Protein AF-A0A2S9FLR3-F1 (afdb_monomer_lite)

Structure (mmCIF, N/CA/C/O backbone):
data_AF-A0A2S9FLR3-F1
#
_entry.id   AF-A0A2S9FLR3-F1
#
loop_
_atom_site.group_PDB
_atom_site.id
_atom_site.type_symbol
_atom_site.label_atom_id
_atom_site.label_alt_id
_atom_site.label_comp_id
_atom_site.label_asym_id
_atom_site.label_entity_id
_atom_site.label_seq_id
_atom_site.pdbx_PDB_ins_code
_atom_site.Cartn_x
_atom_site.Cartn_y
_atom_site.Cartn_z
_atom_site.occupancy
_a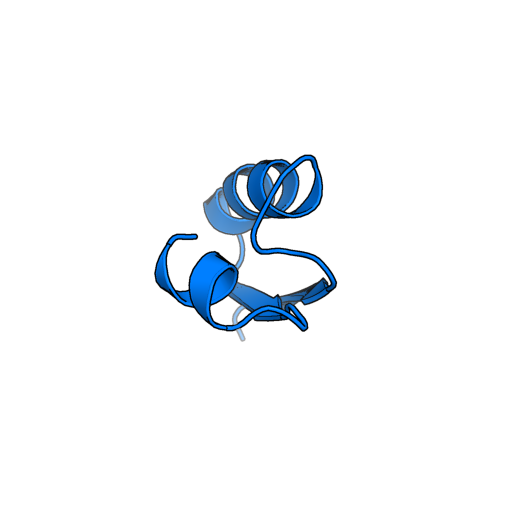tom_site.B_iso_or_equiv
_atom_site.auth_seq_id
_atom_site.auth_comp_id
_atom_site.auth_asym_id
_atom_site.auth_atom_id
_atom_site.pdbx_PDB_model_num
ATOM 1 N N . MET A 1 1 ? -18.725 2.574 10.849 1.00 67.00 1 MET A N 1
ATOM 2 C CA . MET A 1 1 ? -17.962 2.545 9.580 1.00 67.00 1 MET A CA 1
ATOM 3 C C . MET A 1 1 ? -16.512 2.268 9.924 1.00 67.00 1 MET A C 1
ATOM 5 O O . MET A 1 1 ? -16.054 2.824 10.913 1.00 67.00 1 MET A O 1
ATOM 9 N N . ALA A 1 2 ? -15.827 1.397 9.182 1.00 77.81 2 ALA A N 1
ATOM 10 C CA . ALA A 1 2 ? -14.397 1.170 9.388 1.00 77.81 2 ALA A CA 1
ATOM 11 C C . ALA A 1 2 ? -13.591 2.335 8.794 1.00 77.81 2 ALA A C 1
ATOM 13 O O . ALA A 1 2 ? -13.922 2.816 7.709 1.00 77.81 2 ALA A O 1
ATOM 14 N N . THR A 1 3 ? -12.558 2.791 9.500 1.00 91.81 3 THR A N 1
ATOM 15 C CA . THR A 1 3 ? -11.639 3.819 9.000 1.00 91.81 3 THR A CA 1
ATOM 16 C C . THR A 1 3 ? -10.720 3.201 7.945 1.00 91.81 3 THR A C 1
ATOM 18 O O . THR A 1 3 ? -10.125 2.148 8.181 1.00 91.81 3 THR A O 1
ATOM 21 N N . VAL A 1 4 ? -10.623 3.847 6.779 1.00 96.19 4 VAL A N 1
ATOM 22 C CA . VAL A 1 4 ? -9.799 3.388 5.651 1.00 96.19 4 VAL A CA 1
ATOM 23 C C . VAL A 1 4 ? -8.633 4.346 5.440 1.00 96.19 4 VAL A C 1
ATOM 25 O O . VAL A 1 4 ? -8.827 5.560 5.391 1.00 96.19 4 VAL A O 1
ATOM 28 N N . SER A 1 5 ? -7.430 3.803 5.272 1.00 97.19 5 SER A N 1
ATOM 29 C CA . SER A 1 5 ? -6.221 4.562 4.951 1.00 97.19 5 SER A CA 1
ATOM 30 C C . SER A 1 5 ? -5.746 4.253 3.531 1.00 97.19 5 SER A C 1
ATOM 32 O O . SER A 1 5 ? -5.535 3.094 3.177 1.00 97.19 5 SER A O 1
ATOM 34 N N . LEU A 1 6 ? -5.558 5.295 2.715 1.00 97.44 6 LEU A N 1
ATOM 35 C CA . LEU A 1 6 ? -4.979 5.187 1.374 1.00 97.44 6 LEU A CA 1
ATOM 36 C C . LEU A 1 6 ? -3.476 5.477 1.437 1.00 97.44 6 LEU A C 1
ATOM 38 O O . LEU A 1 6 ? -3.079 6.540 1.914 1.00 97.44 6 LEU A O 1
ATOM 42 N N . ILE A 1 7 ? -2.645 4.567 0.928 1.00 97.81 7 ILE A N 1
ATOM 43 C CA . ILE A 1 7 ? -1.189 4.753 0.882 1.00 97.81 7 ILE A CA 1
ATOM 44 C C . ILE A 1 7 ? -0.715 4.690 -0.568 1.00 97.81 7 ILE A C 1
ATOM 46 O O . ILE A 1 7 ? -0.814 3.658 -1.231 1.00 97.81 7 ILE A O 1
ATOM 50 N N . THR A 1 8 ? -0.172 5.810 -1.049 1.00 97.31 8 THR A N 1
ATOM 51 C CA . THR A 1 8 ? 0.431 5.925 -2.385 1.00 97.31 8 THR A CA 1
ATOM 52 C C . THR A 1 8 ? 1.934 5.650 -2.323 1.00 97.31 8 THR A C 1
ATOM 54 O O . THR A 1 8 ? 2.584 5.967 -1.328 1.00 97.31 8 THR A O 1
ATOM 57 N N . GLY A 1 9 ? 2.483 5.000 -3.355 1.00 97.19 9 GLY A N 1
ATOM 58 C CA . GLY A 1 9 ? 3.836 4.428 -3.292 1.00 97.19 9 GLY A CA 1
ATOM 59 C C . GLY A 1 9 ? 3.944 3.298 -2.260 1.00 97.19 9 GLY A C 1
ATOM 60 O O . GLY A 1 9 ? 4.991 3.109 -1.640 1.00 97.19 9 GLY A O 1
ATOM 61 N N . GLY A 1 10 ? 2.831 2.604 -2.007 1.00 97.56 10 GLY A N 1
ATOM 62 C CA . 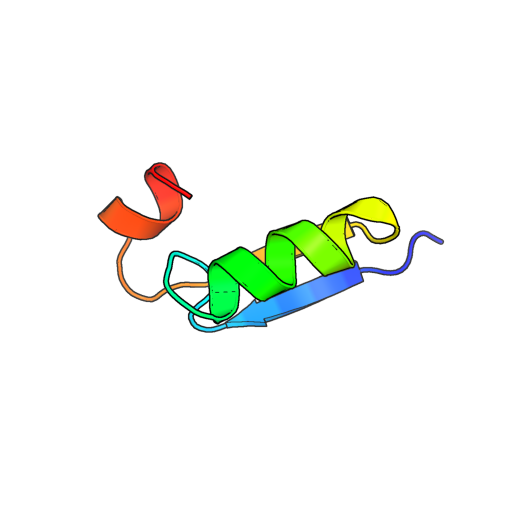GLY A 1 10 ? 2.679 1.678 -0.888 1.00 97.56 10 GLY A CA 1
ATOM 63 C C . GLY A 1 10 ? 3.322 0.308 -1.092 1.00 97.56 10 GLY A C 1
ATOM 64 O O . GLY A 1 10 ? 3.429 -0.449 -0.134 1.00 97.56 10 GLY A O 1
ATOM 65 N N . ALA A 1 11 ? 3.774 -0.025 -2.303 1.00 97.69 11 ALA A N 1
ATOM 66 C CA . ALA A 1 11 ? 4.230 -1.376 -2.625 1.00 97.69 11 ALA A CA 1
ATOM 67 C C . ALA A 1 11 ? 5.711 -1.641 -2.288 1.00 97.69 11 ALA A C 1
ATOM 69 O O . ALA A 1 11 ? 6.306 -2.617 -2.742 1.00 97.69 11 ALA A O 1
ATOM 70 N N . GLY A 1 12 ? 6.363 -0.767 -1.517 1.00 96.62 12 GLY A N 1
ATOM 71 C CA . GLY A 1 12 ? 7.722 -1.019 -1.046 1.00 96.62 12 GLY A CA 1
ATOM 72 C C . GLY A 1 12 ? 8.280 0.058 -0.123 1.00 96.62 12 GLY A C 1
ATOM 73 O O . GLY A 1 12 ? 7.655 1.089 0.119 1.00 96.62 12 GLY A O 1
ATOM 74 N N . GLY A 1 13 ? 9.489 -0.191 0.391 1.00 97.00 13 GLY A N 1
ATOM 75 C CA . GLY A 1 13 ? 10.214 0.744 1.255 1.00 97.00 13 GLY A CA 1
ATOM 76 C C . GLY A 1 13 ? 9.378 1.216 2.446 1.00 97.00 13 GLY A C 1
ATOM 77 O O . GLY A 1 13 ? 8.716 0.416 3.109 1.00 97.00 13 GLY A O 1
ATOM 78 N N . MET A 1 14 ? 9.395 2.528 2.695 1.00 97.06 14 MET A N 1
ATOM 79 C CA . MET A 1 14 ? 8.616 3.124 3.783 1.00 97.06 14 MET A CA 1
ATOM 80 C C . MET A 1 14 ? 7.106 2.963 3.587 1.00 97.06 14 MET A C 1
ATOM 82 O O . MET A 1 14 ? 6.421 2.710 4.567 1.00 97.06 14 MET A O 1
ATOM 86 N N . GLY A 1 15 ? 6.584 3.030 2.356 1.00 97.44 15 GLY A N 1
ATOM 87 C CA . GLY A 1 15 ? 5.143 2.911 2.101 1.00 97.44 15 GLY A CA 1
ATOM 88 C C . GLY A 1 15 ? 4.568 1.577 2.585 1.00 97.44 15 GLY A C 1
ATOM 89 O O . GLY A 1 15 ? 3.576 1.558 3.312 1.00 97.44 15 GLY A O 1
ATOM 90 N N . LEU A 1 16 ? 5.251 0.470 2.276 1.00 98.06 16 LEU A N 1
ATOM 91 C CA . LEU A 1 16 ? 4.851 -0.864 2.738 1.00 98.06 16 LEU A CA 1
ATOM 92 C C . LEU A 1 16 ? 5.058 -1.038 4.249 1.00 98.06 16 LEU A C 1
ATOM 94 O O . LEU A 1 16 ? 4.245 -1.670 4.922 1.00 98.06 16 LEU A O 1
ATOM 98 N N . ALA A 1 17 ? 6.132 -0.470 4.804 1.00 98.38 17 ALA A N 1
ATOM 99 C CA . ALA A 1 17 ? 6.362 -0.496 6.247 1.00 98.38 17 ALA A CA 1
ATOM 100 C C . ALA A 1 17 ? 5.250 0.250 7.008 1.00 98.38 17 ALA A C 1
ATOM 102 O O . ALA A 1 17 ? 4.704 -0.279 7.974 1.00 98.38 17 ALA A O 1
ATOM 103 N N . THR A 1 18 ? 4.854 1.433 6.535 1.00 97.94 18 THR A N 1
ATOM 104 C CA . THR A 1 18 ? 3.730 2.200 7.083 1.00 97.94 18 THR A CA 1
ATOM 105 C C . THR A 1 18 ? 2.419 1.436 6.945 1.00 97.94 18 THR A C 1
ATOM 107 O O . THR A 1 18 ? 1.666 1.362 7.912 1.00 97.94 18 THR A O 1
ATOM 110 N N . ALA A 1 19 ? 2.163 0.812 5.792 1.00 97.75 19 ALA A N 1
ATOM 111 C CA . ALA A 1 19 ? 0.965 0.007 5.577 1.00 97.75 19 ALA A CA 1
ATOM 112 C C . ALA A 1 19 ? 0.829 -1.140 6.580 1.00 97.75 19 ALA A C 1
ATOM 114 O O . ALA A 1 19 ? -0.260 -1.373 7.092 1.00 97.75 19 ALA A O 1
ATOM 115 N N . LYS A 1 20 ? 1.933 -1.817 6.913 1.00 97.38 20 LYS A N 1
ATOM 116 C CA . LYS A 1 20 ? 1.940 -2.900 7.907 1.00 97.38 20 LYS A CA 1
ATOM 117 C C . LYS A 1 20 ? 1.606 -2.419 9.316 1.00 97.38 20 LYS A C 1
ATOM 119 O O . LYS A 1 20 ? 0.965 -3.158 10.057 1.00 97.38 20 LYS A O 1
ATOM 124 N N . ILE A 1 21 ? 2.033 -1.208 9.673 1.00 97.75 21 ILE A N 1
ATOM 125 C CA . ILE A 1 21 ? 1.749 -0.592 10.976 1.00 97.75 21 ILE A CA 1
ATOM 126 C C . ILE A 1 21 ? 0.293 -0.120 11.027 1.00 97.75 21 ILE A C 1
ATOM 128 O O . ILE A 1 21 ? -0.445 -0.487 11.932 1.00 97.75 21 ILE A O 1
ATOM 132 N N . VAL A 1 22 ? -0.146 0.654 10.033 1.00 96.25 22 VAL A N 1
ATOM 133 C CA . VAL A 1 22 ? -1.511 1.205 9.975 1.00 96.25 22 VAL A CA 1
ATOM 134 C C . VAL A 1 22 ? -2.555 0.094 9.815 1.00 96.25 22 VAL A C 1
ATOM 136 O O . VAL A 1 22 ? -3.619 0.150 10.431 1.00 96.25 22 VAL A O 1
ATOM 139 N N . GLY A 1 23 ? -2.220 -0.947 9.049 1.00 95.88 23 GLY A N 1
ATOM 140 C CA . GLY A 1 23 ? -3.054 -2.120 8.793 1.00 95.88 23 GLY A CA 1
ATOM 141 C C . GLY A 1 23 ? -3.311 -3.013 10.006 1.00 95.88 23 GLY A C 1
ATOM 142 O O . GLY A 1 23 ? -4.114 -3.934 9.896 1.00 95.88 23 GLY A O 1
ATOM 143 N N . GLN A 1 24 ? -2.661 -2.756 11.149 1.00 95.94 24 GLN A N 1
ATOM 144 C CA . GLN A 1 24 ? -3.007 -3.428 12.405 1.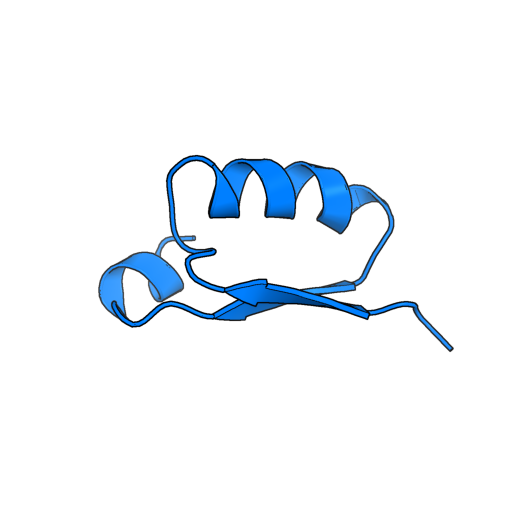00 95.94 24 GLN A CA 1
ATOM 145 C C . GLN A 1 24 ? -4.389 -2.993 12.914 1.00 95.94 24 GLN A C 1
ATOM 147 O O . GLN A 1 24 ? -5.126 -3.820 13.440 1.00 95.94 24 GLN A O 1
ATOM 152 N N . ASP A 1 25 ? -4.754 -1.722 12.699 1.00 94.62 25 ASP A N 1
ATOM 153 C CA . ASP A 1 25 ? -5.959 -1.115 13.282 1.00 94.62 25 ASP A CA 1
ATOM 154 C C . ASP A 1 25 ? -6.948 -0.571 12.233 1.00 94.62 25 ASP A C 1
ATOM 156 O O . ASP A 1 25 ? -8.101 -0.275 12.551 1.00 94.62 25 ASP A O 1
ATOM 160 N N . HIS A 1 26 ? -6.512 -0.408 10.980 1.00 94.31 26 HIS A N 1
ATOM 161 C CA . HIS A 1 26 ? -7.286 0.225 9.909 1.00 94.31 26 HIS A CA 1
ATOM 162 C C . HIS A 1 26 ? -7.301 -0.644 8.654 1.00 94.31 26 HIS A C 1
ATOM 164 O O . HIS A 1 26 ? -6.331 -1.330 8.340 1.00 94.31 26 HIS A O 1
ATOM 170 N N . ALA A 1 27 ? -8.374 -0.556 7.867 1.00 96.81 27 ALA A N 1
ATOM 171 C CA . ALA A 1 27 ? -8.353 -1.118 6.522 1.00 96.81 27 ALA A CA 1
ATOM 172 C C . ALA A 1 27 ? -7.432 -0.265 5.632 1.00 96.81 27 ALA A C 1
ATOM 174 O O . ALA A 1 27 ? -7.558 0.960 5.603 1.00 96.81 27 ALA A O 1
ATOM 175 N N . VAL A 1 28 ? -6.517 -0.895 4.893 1.00 97.31 28 VAL A N 1
ATOM 176 C CA . VAL A 1 28 ? -5.535 -0.193 4.050 1.00 97.31 28 VAL A CA 1
ATOM 177 C C . VAL A 1 28 ? -5.788 -0.484 2.575 1.00 97.31 28 VAL A C 1
ATOM 179 O O . VAL A 1 28 ? -5.981 -1.632 2.185 1.00 97.31 28 VAL A O 1
ATOM 182 N N . VAL A 1 29 ? -5.737 0.562 1.749 1.00 97.69 29 VAL A N 1
ATOM 183 C CA . VAL A 1 29 ? -5.694 0.458 0.286 1.00 97.69 29 VAL A CA 1
ATOM 184 C C . VAL A 1 29 ? -4.310 0.887 -0.186 1.00 97.69 29 VAL A C 1
ATOM 186 O O . VAL A 1 29 ? -3.897 2.029 0.037 1.00 97.69 29 VAL A O 1
ATOM 189 N N . LEU A 1 30 ? -3.600 -0.029 -0.846 1.00 97.69 30 LEU A N 1
ATOM 190 C CA . LEU A 1 30 ? -2.299 0.249 -1.446 1.00 97.69 30 LEU A CA 1
ATOM 191 C C . LEU A 1 30 ? -2.449 0.709 -2.891 1.00 97.69 30 LEU A C 1
ATOM 193 O O . LEU A 1 30 ? -3.162 0.102 -3.689 1.00 97.69 30 LEU A O 1
ATOM 197 N N . CYS A 1 31 ? -1.716 1.763 -3.233 1.00 97.94 31 CYS A N 1
ATOM 198 C CA . CYS A 1 31 ? -1.555 2.235 -4.597 1.00 97.94 31 CYS A CA 1
ATOM 199 C C . CYS A 1 31 ? -0.064 2.345 -4.921 1.00 97.94 31 CYS A C 1
ATOM 201 O O . CYS A 1 31 ? 0.701 2.965 -4.181 1.00 97.94 31 CYS A O 1
ATOM 203 N N . ASP A 1 32 ? 0.346 1.795 -6.059 1.00 97.62 32 ASP A N 1
ATOM 204 C CA . ASP A 1 32 ? 1.688 1.965 -6.610 1.00 97.62 32 ASP A CA 1
ATOM 205 C C . ASP A 1 32 ? 1.603 1.996 -8.138 1.00 97.62 32 ASP A C 1
ATOM 207 O O . ASP A 1 32 ? 0.688 1.426 -8.732 1.00 97.62 32 ASP A O 1
ATOM 211 N N . VAL A 1 33 ? 2.548 2.680 -8.778 1.00 97.12 33 VAL A N 1
ATOM 212 C CA . VAL A 1 33 ? 2.624 2.751 -10.245 1.00 97.12 33 VAL A CA 1
ATOM 213 C C . VAL A 1 33 ? 3.195 1.470 -10.845 1.00 97.12 33 VAL A C 1
ATOM 215 O O . VAL A 1 33 ? 2.984 1.184 -12.021 1.00 97.12 33 VAL A O 1
ATOM 218 N N . ARG A 1 34 ? 3.927 0.689 -10.044 1.00 96.81 34 ARG A N 1
ATOM 219 C CA . ARG A 1 34 ? 4.478 -0.596 -10.457 1.00 96.81 34 ARG A CA 1
ATOM 220 C C . ARG A 1 34 ? 3.583 -1.742 -10.024 1.00 96.81 34 ARG A C 1
ATOM 222 O O . ARG A 1 34 ? 3.527 -2.095 -8.847 1.00 96.81 34 ARG A O 1
ATOM 229 N N . LYS A 1 35 ? 2.934 -2.351 -11.014 1.00 96.62 35 LYS A N 1
ATOM 230 C CA . LYS A 1 35 ? 2.044 -3.497 -10.829 1.00 96.62 35 LYS A CA 1
ATOM 231 C C . LYS A 1 35 ? 2.754 -4.700 -10.199 1.00 96.62 35 LYS A C 1
ATOM 233 O O . LYS A 1 35 ? 2.220 -5.282 -9.267 1.00 96.62 35 LYS A O 1
ATOM 238 N N . ASP A 1 36 ? 3.959 -5.022 -10.659 1.00 97.44 36 ASP A N 1
ATOM 239 C CA . ASP A 1 36 ? 4.773 -6.133 -10.150 1.00 97.44 36 ASP A CA 1
ATOM 240 C C . ASP A 1 36 ? 5.058 -6.002 -8.650 1.00 97.44 36 ASP A C 1
ATOM 242 O O . ASP A 1 36 ? 4.971 -6.973 -7.904 1.00 97.44 36 ASP A O 1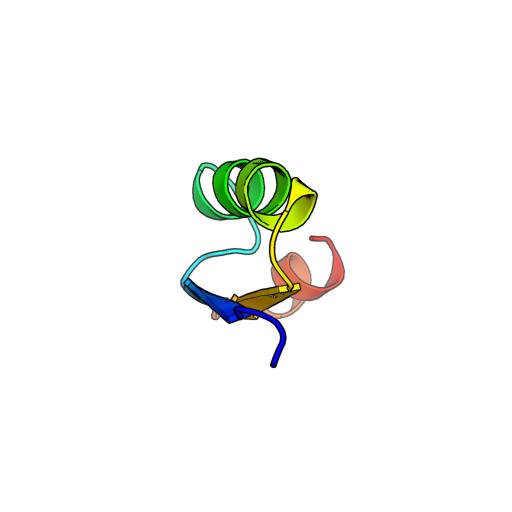
ATOM 246 N N . ARG A 1 37 ? 5.348 -4.782 -8.185 1.00 96.94 37 ARG A N 1
ATOM 247 C CA . ARG A 1 37 ? 5.545 -4.542 -6.756 1.00 96.94 37 ARG A CA 1
ATOM 248 C C . ARG A 1 37 ? 4.246 -4.634 -5.981 1.00 96.94 37 ARG A C 1
ATOM 250 O O . ARG A 1 37 ? 4.262 -5.157 -4.878 1.00 96.94 37 ARG A O 1
ATOM 257 N N . LEU A 1 38 ? 3.147 -4.130 -6.541 1.00 97.12 38 LEU A N 1
ATOM 258 C CA . LEU A 1 38 ? 1.843 -4.180 -5.885 1.00 97.12 38 LEU A CA 1
ATOM 259 C C . LEU A 1 38 ? 1.340 -5.619 -5.714 1.00 97.12 38 LEU A C 1
ATOM 261 O O . LEU A 1 38 ? 0.760 -5.927 -4.68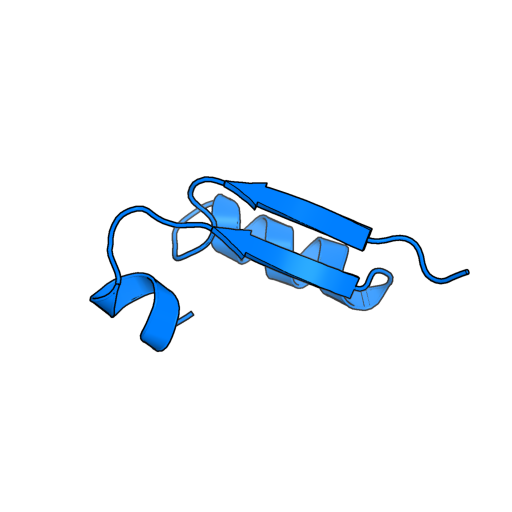6 1.00 97.12 38 LEU A O 1
ATOM 265 N N . GLU A 1 39 ? 1.600 -6.502 -6.681 1.00 96.88 39 GLU A N 1
ATOM 266 C CA . GLU A 1 39 ? 1.282 -7.934 -6.576 1.00 96.88 39 GLU A CA 1
ATOM 267 C C . GLU A 1 39 ? 2.148 -8.667 -5.536 1.00 96.88 39 GLU A C 1
ATOM 269 O O . GLU A 1 39 ? 1.734 -9.701 -5.016 1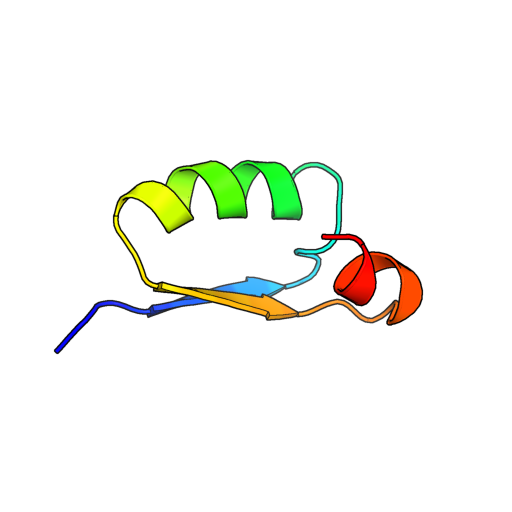.00 96.88 39 GLU A O 1
ATOM 274 N N . ALA A 1 40 ? 3.339 -8.143 -5.227 1.00 95.81 40 ALA A N 1
ATOM 275 C CA . ALA A 1 40 ? 4.271 -8.721 -4.257 1.00 95.81 40 ALA A CA 1
ATOM 276 C C . ALA A 1 40 ? 4.166 -8.127 -2.835 1.00 95.81 40 ALA A C 1
ATOM 278 O O . ALA A 1 40 ? 4.848 -8.619 -1.931 1.00 95.81 40 ALA A O 1
ATOM 279 N N . ALA A 1 41 ? 3.395 -7.051 -2.654 1.00 92.62 41 ALA A N 1
ATOM 280 C CA . ALA A 1 41 ? 3.253 -6.301 -1.403 1.00 92.62 41 ALA A CA 1
ATOM 281 C C . ALA A 1 41 ? 2.172 -6.893 -0.491 1.00 92.62 41 ALA A C 1
ATOM 283 O O . ALA A 1 41 ? 2.440 -6.952 0.735 1.00 92.62 41 ALA A O 1
#

Secondary structure (DSSP, 8-state):
---EEEEETTTSHHHHHHHHHHTTTSEEEEE-S-HHHHHH-

Foldseek 3Di:
DFAEEEFELLLDDVNVVVCVVCVVRGHYDYHYPDPVSVVVD

Radius of gyration: 9.84 Å; chains: 1; bounding box: 28×15×24 Å

Sequence (41 aa):
MATVSLITGGAGGMGLATAKIVGQDHAVVLCDVRKDRLEAA

pLDDT: mean 95.6, std 5.55, range [67.0, 98.38]